Protein AF-A0A383B1E0-F1 (afdb_monomer_lite)

InterPro domains:
  IPR013709 2-isopropylmalate synthase LeuA, allosteric (dimerisation) domain [PF08502] (1-66)
  IPR013709 2-isopropylmalate synthase LeuA, allosteric (dimerisation) domain [SM00917] (1-67)
  IPR036230 2-isopropylmalate synthase LeuA, allosteric (dimerisation) domain superfamily [G3DSA:3.30.160.270] (1-67)
  IPR036230 2-isopropylmalate synthase LeuA, allosteric (dimerisation) domain superfamily [SSF110921] (1-66)

Organism: NCBI:txid408172

Sequence (69 aa):
NALKQDLDLSVKVLDYHQHAISTGSDARAVAYIEIKNEGKSSWGVGMHVNTVIAGLLSVISALNKITSR

pLDDT: mean 93.17, std 6.63, range [58.72, 98.38]

Structure (mmCIF, N/CA/C/O backbone):
data_AF-A0A383B1E0-F1
#
_entry.id   AF-A0A383B1E0-F1
#
loop_
_atom_site.group_PDB
_atom_site.id
_atom_site.type_symbol
_atom_site.label_atom_id
_atom_site.label_alt_id
_atom_site.label_comp_id
_atom_site.label_asym_id
_atom_site.label_entity_id
_atom_site.label_seq_id
_atom_site.pdbx_PDB_ins_code
_atom_site.Cartn_x
_atom_site.Cartn_y
_atom_site.Cartn_z
_atom_site.occupancy
_atom_site.B_iso_or_equiv
_atom_site.auth_seq_id
_atom_site.auth_comp_id
_atom_site.auth_asym_id
_atom_site.auth_atom_id
_atom_site.pdbx_PDB_model_num
ATOM 1 N N . ASN A 1 1 ? -12.269 2.681 -2.764 1.00 73.88 1 ASN A N 1
ATOM 2 C CA . ASN A 1 1 ? -13.660 2.266 -3.056 1.00 73.88 1 ASN A CA 1
ATOM 3 C C . ASN A 1 1 ? -13.822 0.753 -3.002 1.00 73.88 1 ASN A C 1
ATOM 5 O O . ASN A 1 1 ? -14.507 0.323 -2.089 1.00 73.88 1 ASN A O 1
ATOM 9 N N . ALA A 1 2 ? -13.127 -0.038 -3.832 1.00 92.06 2 ALA A N 1
ATOM 10 C CA . ALA A 1 2 ? -13.209 -1.512 -3.805 1.00 92.06 2 ALA A CA 1
ATOM 11 C C . ALA A 1 2 ? -12.971 -2.135 -2.412 1.00 92.06 2 ALA A C 1
ATOM 13 O O . ALA A 1 2 ? -13.789 -2.909 -1.943 1.00 92.06 2 ALA A O 1
ATOM 14 N N . LEU A 1 3 ? -11.939 -1.693 -1.676 1.00 90.62 3 LEU A N 1
ATOM 15 C CA . LEU A 1 3 ? -11.665 -2.186 -0.311 1.00 90.62 3 LEU A CA 1
ATOM 16 C C . LEU A 1 3 ? -12.867 -2.082 0.644 1.00 90.62 3 LEU A C 1
ATOM 18 O O . LEU A 1 3 ? -13.071 -2.960 1.472 1.00 90.62 3 LEU A O 1
ATOM 22 N N . LYS A 1 4 ? -13.678 -1.028 0.519 1.00 90.81 4 LYS A N 1
ATOM 23 C CA . LYS A 1 4 ? -14.876 -0.855 1.344 1.00 90.81 4 LYS A CA 1
ATOM 24 C C . LYS A 1 4 ? -16.050 -1.687 0.822 1.00 90.81 4 LYS A C 1
ATOM 26 O O . LYS A 1 4 ? -16.838 -2.173 1.613 1.00 90.81 4 LYS A O 1
ATOM 31 N N . GLN A 1 5 ? -16.194 -1.802 -0.495 1.00 94.62 5 GLN A N 1
ATOM 32 C CA . GLN A 1 5 ? -17.331 -2.485 -1.120 1.00 94.62 5 GLN A CA 1
ATOM 33 C C . GLN A 1 5 ? -17.213 -4.007 -1.028 1.00 94.62 5 GLN A C 1
ATOM 35 O O . GLN A 1 5 ? -18.198 -4.669 -0.723 1.00 94.62 5 GLN A O 1
ATOM 40 N N . ASP A 1 6 ? -16.010 -4.534 -1.245 1.00 95.75 6 ASP A N 1
ATOM 41 C CA . ASP A 1 6 ? -15.788 -5.971 -1.406 1.00 95.75 6 ASP A CA 1
ATOM 42 C C . ASP A 1 6 ? -15.258 -6.632 -0.127 1.00 95.75 6 ASP A C 1
ATOM 44 O O . ASP A 1 6 ? -15.391 -7.842 0.037 1.00 95.75 6 ASP A O 1
ATOM 48 N N . LEU A 1 7 ? -14.647 -5.854 0.779 1.00 89.81 7 LEU A N 1
ATOM 49 C CA . LEU A 1 7 ? -14.003 -6.361 2.001 1.00 89.81 7 LEU A CA 1
ATOM 50 C C . LEU A 1 7 ? -14.487 -5.672 3.288 1.00 89.81 7 LEU A C 1
ATOM 52 O O . LEU A 1 7 ? -13.956 -5.964 4.353 1.00 89.81 7 LEU A O 1
ATOM 56 N N . ASP A 1 8 ? -15.437 -4.734 3.199 1.00 90.69 8 ASP A N 1
ATOM 57 C CA . ASP A 1 8 ? -15.904 -3.889 4.316 1.00 90.69 8 ASP A CA 1
ATOM 58 C C . ASP A 1 8 ? -14.775 -3.146 5.071 1.00 90.69 8 ASP A C 1
ATOM 60 O O . ASP A 1 8 ? -14.899 -2.729 6.221 1.00 90.69 8 ASP A O 1
ATOM 64 N N . LEU A 1 9 ? -13.635 -2.921 4.407 1.00 90.69 9 LEU A N 1
ATOM 65 C CA . LEU A 1 9 ? -12.497 -2.217 4.989 1.00 90.69 9 LEU A CA 1
ATOM 66 C C . LEU A 1 9 ? -12.622 -0.712 4.742 1.00 90.69 9 LEU A C 1
ATOM 68 O O . LEU A 1 9 ? -12.344 -0.195 3.653 1.00 90.69 9 LEU A O 1
ATOM 72 N N . SER A 1 10 ? -13.000 0.025 5.787 1.00 92.38 10 SER A N 1
ATOM 73 C CA . SER A 1 10 ? -13.017 1.489 5.755 1.00 92.38 10 SER A CA 1
ATOM 74 C C . SER A 1 10 ? -11.608 2.059 5.928 1.00 92.38 10 SER A C 1
ATOM 76 O O . SER A 1 10 ? -11.108 2.220 7.044 1.00 92.38 10 SER A O 1
ATOM 78 N N . VAL A 1 11 ? -10.971 2.396 4.809 1.00 93.38 11 VAL A N 1
ATOM 79 C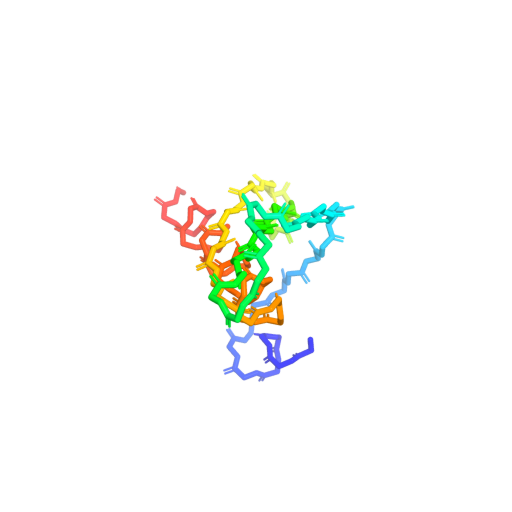 CA . VAL A 1 11 ? -9.597 2.911 4.759 1.00 93.38 11 VAL A CA 1
ATOM 80 C C . VAL A 1 11 ? -9.593 4.325 4.195 1.00 93.38 11 VAL A C 1
ATOM 82 O O . VAL A 1 11 ? -10.165 4.579 3.134 1.00 93.38 11 VAL A O 1
ATOM 85 N N . LYS A 1 12 ? -8.913 5.245 4.881 1.00 95.19 12 LYS A N 1
ATOM 86 C CA . LYS A 1 12 ? -8.654 6.599 4.382 1.00 95.19 12 LYS A CA 1
ATOM 87 C C . LYS A 1 12 ? -7.160 6.782 4.151 1.00 95.19 12 LYS A C 1
ATOM 89 O O . LYS A 1 12 ? -6.378 6.525 5.057 1.00 95.19 12 LYS A O 1
ATOM 94 N N . VAL A 1 13 ? -6.779 7.254 2.970 1.00 95.50 13 VAL A N 1
ATOM 95 C CA . VAL A 1 13 ? -5.403 7.693 2.701 1.00 95.50 13 VAL A CA 1
ATOM 96 C C . VAL A 1 13 ? -5.200 9.053 3.366 1.00 95.50 13 VAL A C 1
ATOM 98 O O . VAL A 1 13 ? -6.013 9.958 3.163 1.00 95.50 13 VAL A O 1
ATOM 101 N N . LEU A 1 14 ? -4.172 9.163 4.205 1.00 97.44 14 LEU A N 1
ATOM 102 C CA . LEU A 1 14 ? -3.798 10.402 4.888 1.00 97.44 14 LEU A CA 1
ATOM 103 C C . LEU A 1 14 ? -2.673 11.123 4.153 1.00 97.44 14 LEU A C 1
ATOM 105 O O . LEU A 1 14 ? -2.768 12.330 3.952 1.00 97.44 14 LEU A O 1
ATOM 109 N N . ASP A 1 15 ? -1.662 10.371 3.723 1.00 97.50 15 ASP A N 1
ATOM 110 C CA . ASP A 1 15 ? -0.515 10.893 2.991 1.00 97.50 15 ASP A CA 1
ATOM 111 C C . ASP A 1 15 ? -0.019 9.866 1.966 1.00 97.50 15 ASP A C 1
ATOM 113 O O . ASP A 1 15 ? -0.212 8.655 2.125 1.00 97.50 15 ASP A O 1
ATOM 117 N N . TYR A 1 16 ? 0.592 10.362 0.895 1.00 96.81 16 TYR A N 1
ATOM 118 C CA . TYR A 1 16 ? 1.112 9.572 -0.207 1.00 96.81 16 TYR A CA 1
ATOM 119 C C . TYR A 1 16 ? 2.348 10.240 -0.805 1.00 96.81 16 TYR A C 1
ATOM 121 O O . TYR A 1 16 ? 2.294 11.362 -1.311 1.00 96.81 16 TYR A O 1
ATOM 129 N N . HIS A 1 17 ? 3.447 9.494 -0.834 1.00 97.50 17 HIS A N 1
ATOM 130 C CA . HIS A 1 17 ? 4.667 9.899 -1.511 1.00 97.50 17 HIS A CA 1
ATOM 131 C C . HIS A 1 17 ? 5.173 8.774 -2.407 1.00 97.50 17 HIS A C 1
ATOM 133 O O . HIS A 1 17 ? 5.208 7.613 -2.007 1.00 97.50 17 HIS A O 1
ATOM 139 N N . GLN A 1 18 ? 5.610 9.111 -3.616 1.00 96.19 18 GLN A N 1
ATOM 140 C CA . GLN A 1 18 ? 6.172 8.141 -4.547 1.00 96.19 18 GLN A CA 1
ATOM 141 C C . GLN A 1 18 ? 7.290 8.776 -5.359 1.00 96.19 18 GLN A C 1
ATOM 143 O O . GLN A 1 18 ? 7.162 9.912 -5.813 1.00 96.19 18 GLN A O 1
ATOM 148 N N . HIS A 1 19 ? 8.346 8.007 -5.607 1.00 94.56 19 HIS A N 1
ATOM 149 C CA . HIS A 1 19 ? 9.395 8.393 -6.540 1.00 94.56 19 HIS A CA 1
ATOM 150 C C . HIS A 1 19 ? 10.007 7.181 -7.249 1.00 94.56 19 HIS A C 1
ATOM 152 O O . HIS A 1 19 ? 9.918 6.041 -6.786 1.00 94.56 19 HIS A O 1
ATOM 158 N N . ALA A 1 20 ? 10.625 7.442 -8.401 1.00 93.31 20 ALA A N 1
ATOM 159 C CA . ALA A 1 20 ? 11.473 6.470 -9.076 1.00 93.31 20 ALA A CA 1
ATOM 160 C C . ALA A 1 20 ? 12.801 6.333 -8.318 1.00 93.31 20 ALA A C 1
ATOM 162 O O . ALA A 1 20 ? 13.384 7.333 -7.906 1.00 93.31 20 ALA A O 1
ATOM 163 N N . ILE A 1 21 ? 13.272 5.102 -8.145 1.00 91.00 21 ILE A N 1
ATOM 164 C CA . ILE A 1 21 ? 14.539 4.779 -7.466 1.00 91.00 21 ILE A CA 1
ATOM 165 C C . ILE A 1 21 ? 15.632 4.335 -8.443 1.00 91.00 21 ILE A C 1
ATOM 167 O O . ILE A 1 21 ? 16.784 4.171 -8.053 1.00 91.00 21 ILE A O 1
ATOM 171 N N . SER A 1 22 ? 15.280 4.134 -9.712 1.00 88.69 22 SER A N 1
ATOM 172 C CA . SER A 1 22 ? 16.221 3.871 -10.799 1.00 88.69 22 SER A CA 1
ATOM 17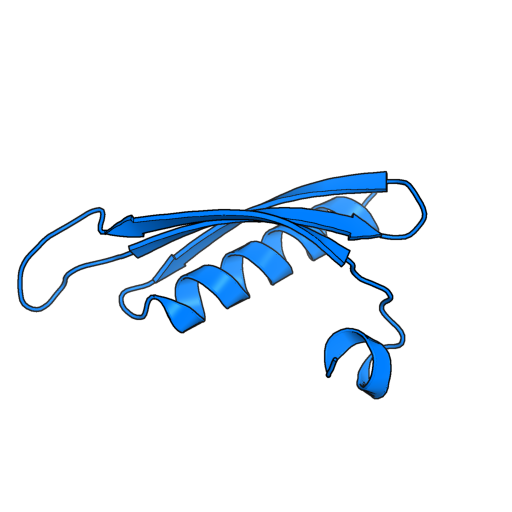3 C C . SER A 1 22 ? 15.701 4.448 -12.117 1.00 88.69 22 SER A C 1
ATOM 175 O O . SER A 1 22 ? 14.533 4.825 -12.231 1.00 88.69 22 SER A O 1
ATOM 177 N N . THR A 1 23 ? 16.585 4.534 -13.108 1.00 82.56 23 THR A N 1
ATOM 178 C CA . THR A 1 23 ? 16.298 5.022 -14.463 1.00 82.56 23 THR A CA 1
ATOM 179 C C . THR A 1 23 ? 16.546 3.917 -15.496 1.00 82.56 23 THR A C 1
ATOM 181 O O . THR A 1 23 ? 17.166 2.900 -15.190 1.00 82.56 23 THR A O 1
ATOM 184 N N . GLY A 1 24 ? 16.059 4.109 -16.726 1.00 82.44 24 GLY A N 1
ATOM 185 C CA . GLY A 1 24 ? 16.195 3.135 -17.816 1.00 82.44 24 GLY A CA 1
ATOM 186 C C . GLY A 1 24 ? 14.996 2.191 -17.952 1.00 82.44 24 GLY A C 1
ATOM 187 O O . GLY A 1 24 ? 13.958 2.394 -17.327 1.00 82.44 24 GLY A O 1
ATOM 188 N N . SER A 1 25 ? 15.128 1.169 -18.800 1.00 79.25 25 SER A N 1
ATOM 189 C CA . SER A 1 25 ? 14.059 0.204 -19.118 1.00 79.25 25 SER A CA 1
ATOM 190 C C . SER A 1 25 ? 13.564 -0.594 -17.910 1.00 79.25 25 SER A C 1
ATOM 192 O O . SER A 1 25 ? 12.409 -1.007 -17.889 1.00 79.25 25 SER A O 1
ATOM 194 N N . ASP A 1 26 ? 14.411 -0.751 -16.891 1.00 79.50 26 ASP A N 1
ATOM 195 C CA . ASP A 1 26 ? 14.123 -1.482 -15.651 1.00 79.50 26 ASP A CA 1
ATOM 196 C C . ASP A 1 26 ? 13.916 -0.540 -14.455 1.00 79.50 26 ASP A C 1
ATOM 198 O O . ASP A 1 26 ? 14.158 -0.903 -13.296 1.00 79.50 26 ASP A O 1
ATOM 202 N N . ALA A 1 27 ? 13.502 0.702 -14.733 1.00 87.44 27 ALA A N 1
ATOM 203 C CA . ALA A 1 27 ? 13.205 1.690 -13.710 1.00 87.44 27 ALA A CA 1
ATOM 204 C C . ALA A 1 27 ? 12.187 1.140 -12.698 1.00 87.44 27 ALA A C 1
ATOM 206 O O . ALA A 1 27 ? 11.125 0.627 -13.054 1.00 87.44 27 ALA A O 1
ATOM 207 N N . ARG A 1 28 ? 12.515 1.255 -11.411 1.00 91.75 28 ARG A N 1
ATOM 208 C CA . ARG A 1 28 ? 11.639 0.885 -10.297 1.00 91.75 28 ARG A CA 1
ATOM 209 C C . ARG A 1 28 ? 11.112 2.129 -9.614 1.00 91.75 28 ARG A C 1
ATOM 211 O O . ARG A 1 28 ? 11.793 3.150 -9.544 1.00 91.75 28 ARG A O 1
ATOM 218 N N . ALA A 1 29 ? 9.916 2.015 -9.060 1.00 95.19 29 ALA A N 1
ATOM 219 C CA . ALA A 1 29 ? 9.312 3.013 -8.202 1.00 95.19 29 ALA A CA 1
ATOM 220 C C . ALA A 1 29 ? 9.129 2.462 -6.792 1.00 95.19 29 ALA A C 1
ATOM 222 O O . ALA A 1 29 ? 8.878 1.269 -6.603 1.00 95.19 29 ALA A O 1
ATOM 223 N N . VAL A 1 30 ? 9.220 3.358 -5.817 1.00 97.75 30 VAL A N 1
ATOM 224 C CA . VAL A 1 30 ? 8.846 3.110 -4.429 1.00 97.75 30 VAL A CA 1
ATOM 225 C C . VAL A 1 30 ? 7.722 4.065 -4.046 1.00 97.75 30 VAL A C 1
ATOM 227 O O . VAL A 1 30 ? 7.768 5.249 -4.381 1.00 97.75 30 VAL A O 1
ATOM 230 N N . ALA A 1 31 ? 6.712 3.544 -3.359 1.00 98.38 31 ALA A N 1
ATOM 231 C CA . ALA A 1 31 ? 5.597 4.303 -2.819 1.00 98.38 31 ALA A CA 1
ATOM 232 C C . ALA A 1 31 ? 5.515 4.116 -1.301 1.00 98.38 31 ALA A C 1
ATOM 234 O O . ALA A 1 31 ? 5.641 3.002 -0.787 1.00 98.38 31 ALA A O 1
ATOM 235 N N . TYR A 1 32 ? 5.244 5.213 -0.607 1.00 98.19 32 TYR A N 1
ATOM 236 C CA . TYR A 1 32 ? 4.999 5.307 0.824 1.00 98.19 32 TYR A CA 1
ATOM 237 C C . TYR A 1 32 ? 3.587 5.843 1.004 1.00 98.19 32 TYR A C 1
ATOM 239 O O . TYR A 1 32 ? 3.234 6.861 0.407 1.00 98.19 32 TYR A O 1
ATOM 247 N N . ILE A 1 33 ? 2.772 5.161 1.800 1.00 98.00 33 ILE A N 1
ATOM 248 C CA . ILE A 1 33 ? 1.408 5.606 2.069 1.00 98.00 33 ILE A CA 1
ATOM 249 C C . ILE A 1 33 ? 1.115 5.535 3.557 1.00 98.00 33 ILE A C 1
ATOM 251 O O . ILE A 1 33 ? 1.434 4.537 4.209 1.00 98.00 33 ILE A O 1
ATOM 255 N N . GLU A 1 34 ? 0.486 6.578 4.079 1.00 98.25 34 GLU A N 1
ATOM 256 C CA . GLU A 1 34 ? -0.149 6.538 5.385 1.00 98.25 34 GLU A CA 1
ATOM 257 C C . GLU A 1 34 ? -1.641 6.292 5.203 1.00 98.25 34 GLU A C 1
ATOM 259 O O . GLU A 1 34 ? -2.328 7.015 4.475 1.00 98.25 34 GLU A O 1
ATOM 264 N N . ILE A 1 35 ? -2.158 5.280 5.894 1.00 97.12 35 ILE A N 1
ATOM 265 C CA . ILE A 1 35 ? -3.591 5.017 5.953 1.00 97.12 35 ILE A CA 1
ATOM 266 C C . ILE A 1 35 ? -4.117 5.191 7.369 1.00 97.12 35 ILE A C 1
ATOM 268 O O . ILE A 1 35 ? -3.407 4.965 8.347 1.00 97.12 35 ILE A O 1
ATOM 272 N N . LYS A 1 36 ? -5.405 5.513 7.460 1.00 96.19 36 LYS A N 1
ATOM 273 C CA . LYS A 1 36 ? -6.205 5.455 8.677 1.00 96.19 36 LYS A CA 1
ATOM 274 C C . LYS A 1 36 ? -7.290 4.396 8.537 1.00 96.19 36 LYS A C 1
ATOM 276 O O . LYS A 1 36 ? -8.049 4.421 7.566 1.00 96.19 36 LYS A O 1
ATOM 281 N N . ASN A 1 37 ? -7.391 3.524 9.530 1.00 93.88 37 ASN A N 1
ATOM 282 C CA . ASN A 1 37 ? -8.458 2.540 9.679 1.00 93.88 37 ASN A CA 1
ATOM 283 C C . ASN A 1 37 ? -8.818 2.454 11.171 1.00 93.88 37 ASN A C 1
ATOM 285 O O . ASN A 1 37 ? -7.929 2.451 12.017 1.00 93.88 37 ASN A O 1
ATOM 289 N N . GLU A 1 38 ? -10.114 2.511 11.491 1.00 91.94 38 GLU A N 1
ATOM 290 C CA . GLU A 1 38 ? -10.631 2.407 12.872 1.00 91.94 38 GLU A CA 1
ATOM 291 C C . GLU A 1 38 ? -9.934 3.323 13.902 1.00 91.94 38 GLU A C 1
ATOM 293 O O . GLU A 1 38 ? -9.670 2.957 15.042 1.00 91.94 38 GLU A O 1
ATOM 298 N N . GLY A 1 39 ? -9.592 4.550 13.496 1.00 92.12 39 GLY A N 1
ATOM 299 C CA . GLY A 1 39 ? -8.937 5.524 14.377 1.00 92.12 39 GLY A CA 1
ATOM 300 C C . GLY A 1 39 ? -7.420 5.357 14.524 1.00 92.12 39 GLY A C 1
ATOM 301 O O . GLY A 1 39 ? -6.768 6.320 14.921 1.00 92.12 39 GLY A O 1
ATOM 302 N N . LYS A 1 40 ? -6.848 4.218 14.126 1.00 94.62 40 LYS A N 1
ATOM 303 C CA . LYS A 1 40 ? -5.398 3.976 14.079 1.00 94.62 40 LYS A CA 1
ATOM 304 C C . LYS A 1 40 ? -4.821 4.453 12.739 1.00 94.62 40 LYS A C 1
ATOM 306 O O . LYS A 1 40 ? -5.524 4.435 11.725 1.00 94.62 40 LYS A O 1
ATOM 311 N N . SER A 1 41 ? -3.550 4.863 12.717 1.00 96.62 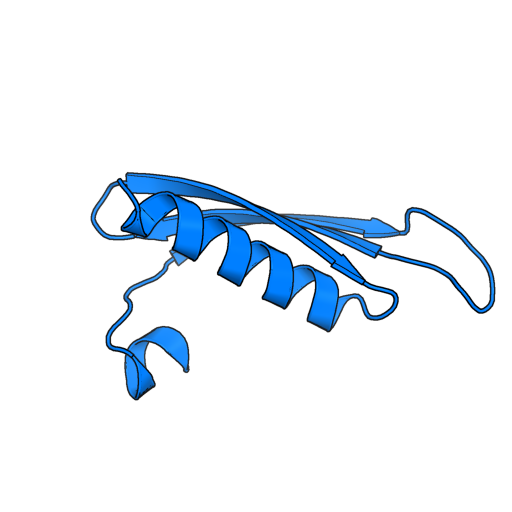41 SER A N 1
ATOM 312 C CA . SER A 1 41 ? -2.805 5.095 11.471 1.00 96.62 41 SER A CA 1
ATOM 313 C C . SER A 1 41 ? -1.611 4.157 11.334 1.00 96.62 41 SER A C 1
ATOM 315 O O . SER A 1 41 ? -1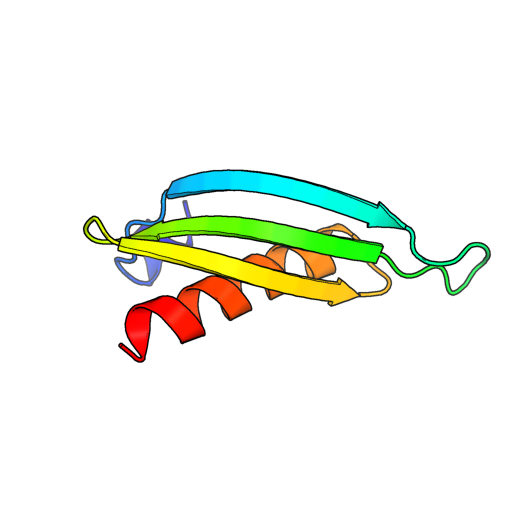.094 3.616 12.315 1.00 96.62 41 SER A O 1
ATOM 317 N N . SER A 1 42 ? -1.219 3.902 10.089 1.00 97.75 42 SER A N 1
ATOM 318 C CA . SER A 1 42 ? -0.124 3.003 9.750 1.00 97.75 42 SER A CA 1
ATOM 319 C C . SER A 1 42 ? 0.499 3.404 8.423 1.00 97.75 42 SER A C 1
ATOM 321 O O . SER A 1 42 ? -0.206 3.727 7.466 1.00 97.75 42 SER A O 1
ATOM 323 N N . TRP A 1 43 ? 1.826 3.325 8.371 1.00 98.19 43 TRP A N 1
ATOM 324 C CA . TRP A 1 43 ? 2.600 3.511 7.152 1.00 98.19 43 TRP A CA 1
ATOM 325 C C . TRP A 1 43 ? 2.886 2.176 6.474 1.00 98.19 43 TRP A C 1
ATOM 327 O O . TRP A 1 43 ? 3.327 1.220 7.126 1.00 98.19 43 TRP A O 1
ATOM 337 N N . GLY A 1 44 ? 2.712 2.140 5.159 1.00 98.06 44 GLY A N 1
ATOM 338 C CA . GLY A 1 44 ? 3.108 1.030 4.301 1.00 98.06 44 GLY A CA 1
ATOM 339 C C . GLY A 1 44 ? 4.056 1.473 3.200 1.00 98.06 44 GLY A C 1
ATOM 340 O O . GLY A 1 44 ? 4.065 2.635 2.791 1.00 98.06 44 GLY A O 1
ATOM 341 N N . VAL A 1 45 ? 4.864 0.524 2.734 1.00 98.00 45 VAL A N 1
ATOM 342 C CA . VAL A 1 45 ? 5.856 0.733 1.676 1.00 98.00 45 VAL A CA 1
ATOM 343 C C . VAL A 1 45 ? 5.673 -0.340 0.615 1.00 98.00 45 VAL A C 1
ATOM 345 O O . VAL A 1 45 ? 5.502 -1.513 0.944 1.00 98.00 45 VAL A O 1
ATOM 348 N N . GLY A 1 46 ? 5.700 0.063 -0.650 1.00 97.94 46 GLY A N 1
ATOM 349 C CA . GLY A 1 46 ? 5.589 -0.831 -1.795 1.00 97.94 46 GLY A CA 1
ATOM 350 C C . GLY A 1 46 ? 6.583 -0.448 -2.879 1.00 97.94 46 GLY A C 1
ATOM 351 O O . GLY A 1 46 ? 6.831 0.733 -3.107 1.00 97.94 46 GLY A O 1
ATOM 352 N N . MET A 1 47 ? 7.172 -1.443 -3.540 1.00 97.31 47 MET A N 1
ATOM 353 C CA . MET A 1 47 ? 8.183 -1.229 -4.573 1.00 97.31 47 MET A CA 1
ATOM 354 C C . MET A 1 47 ? 7.888 -2.112 -5.778 1.00 97.31 47 MET A C 1
ATOM 356 O O . MET A 1 47 ? 7.702 -3.319 -5.638 1.00 97.31 47 MET A O 1
ATOM 360 N N . HIS A 1 48 ? 7.836 -1.509 -6.963 1.00 96.44 48 HIS A N 1
ATOM 361 C CA . HIS A 1 48 ? 7.554 -2.222 -8.204 1.00 96.44 48 HIS A CA 1
ATOM 362 C C . HIS A 1 48 ? 8.040 -1.424 -9.423 1.00 96.44 48 HIS A C 1
ATOM 364 O O . HIS A 1 48 ? 8.142 -0.202 -9.366 1.00 96.44 48 HIS A O 1
ATOM 370 N N . VAL A 1 49 ? 8.307 -2.098 -10.5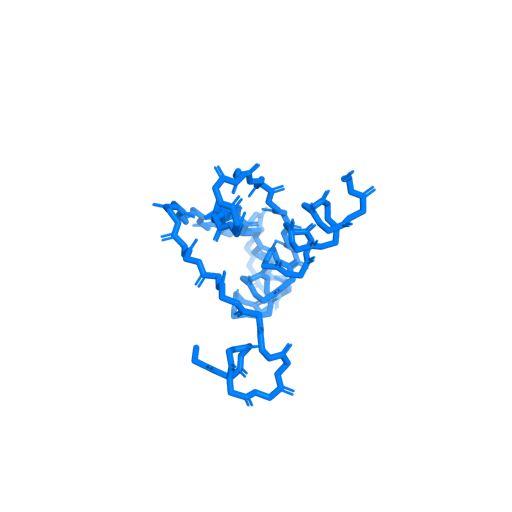49 1.00 94.69 49 VAL A N 1
ATOM 371 C CA . VAL A 1 49 ? 8.629 -1.442 -11.844 1.00 94.69 49 VAL A CA 1
ATOM 372 C C . VAL A 1 49 ? 7.464 -0.619 -12.403 1.00 94.69 49 VAL A C 1
ATOM 374 O O . VAL A 1 49 ? 7.639 0.324 -13.160 1.00 94.69 49 VAL A O 1
ATOM 377 N N . ASN A 1 50 ? 6.250 -0.962 -11.984 1.00 92.81 50 ASN A N 1
ATOM 378 C CA . ASN A 1 50 ? 5.030 -0.235 -12.300 1.00 92.81 50 ASN A CA 1
ATOM 379 C C . ASN A 1 50 ? 4.632 0.590 -11.075 1.00 92.81 50 ASN A C 1
ATOM 381 O O . ASN A 1 50 ? 4.357 0.026 -10.016 1.00 92.81 50 ASN A O 1
ATOM 385 N N . THR A 1 51 ? 4.579 1.907 -11.235 1.00 93.31 51 THR A N 1
ATOM 386 C CA . THR A 1 51 ? 4.230 2.871 -10.183 1.00 93.31 51 THR A CA 1
ATOM 387 C C . THR A 1 51 ? 2.881 2.574 -9.530 1.00 93.31 51 THR A C 1
ATOM 389 O O . THR A 1 51 ? 2.773 2.572 -8.309 1.00 93.31 51 THR A O 1
ATOM 392 N N . VAL A 1 52 ? 1.861 2.218 -10.315 1.00 95.56 52 VAL A N 1
ATOM 393 C CA . VAL A 1 52 ? 0.530 1.872 -9.791 1.00 95.56 52 VAL A CA 1
ATOM 394 C C . VAL A 1 52 ? 0.613 0.658 -8.870 1.00 95.56 52 VAL A C 1
ATOM 396 O O . VAL A 1 52 ? 0.040 0.660 -7.782 1.00 95.56 52 VAL A O 1
ATOM 399 N N . ILE A 1 53 ? 1.374 -0.364 -9.267 1.00 96.94 53 ILE A N 1
ATOM 400 C CA . ILE A 1 53 ? 1.557 -1.568 -8.448 1.00 96.94 53 ILE A CA 1
ATOM 401 C C . ILE A 1 53 ? 2.359 -1.246 -7.181 1.00 96.94 53 ILE A C 1
ATOM 403 O O . ILE A 1 53 ? 2.013 -1.746 -6.114 1.00 96.94 53 ILE A O 1
ATOM 407 N N . ALA A 1 54 ? 3.369 -0.372 -7.251 1.00 97.75 54 ALA A N 1
ATOM 408 C CA . ALA A 1 54 ? 4.096 0.085 -6.064 1.00 97.75 54 ALA A CA 1
ATOM 409 C C . ALA A 1 54 ? 3.148 0.752 -5.047 1.00 97.75 54 ALA A C 1
ATOM 411 O O . ALA A 1 54 ? 3.199 0.428 -3.860 1.00 97.75 54 ALA A O 1
ATOM 412 N N . GLY A 1 55 ? 2.229 1.605 -5.515 1.00 97.19 55 GLY A N 1
ATOM 413 C CA . GLY A 1 55 ? 1.183 2.206 -4.683 1.00 97.19 55 GLY A CA 1
ATOM 414 C C . GLY A 1 55 ? 0.196 1.190 -4.093 1.00 97.19 55 GLY A C 1
ATOM 415 O O . GLY A 1 55 ? -0.157 1.276 -2.921 1.00 97.19 55 GLY A O 1
ATOM 416 N N . LEU A 1 56 ? -0.229 0.180 -4.857 1.00 96.94 56 LEU A N 1
ATOM 417 C CA . LEU A 1 56 ? -1.106 -0.876 -4.328 1.00 96.94 56 LEU A CA 1
ATOM 418 C C . LEU A 1 56 ? -0.403 -1.718 -3.254 1.00 96.94 56 LEU A C 1
ATOM 420 O O . LEU A 1 56 ? -0.989 -2.012 -2.211 1.00 96.94 56 LEU A O 1
ATOM 424 N N . LEU A 1 57 ? 0.867 -2.065 -3.475 1.00 97.88 57 LEU A N 1
ATOM 425 C CA . LEU A 1 57 ? 1.674 -2.797 -2.501 1.00 97.88 57 LEU A CA 1
ATOM 426 C C . LEU A 1 57 ? 1.873 -1.998 -1.207 1.00 97.88 57 LEU A C 1
ATOM 428 O O . LEU A 1 57 ? 1.843 -2.591 -0.128 1.00 97.88 57 LEU A O 1
ATOM 432 N N . SER A 1 58 ? 2.027 -0.671 -1.285 1.00 98.06 58 SER A N 1
ATOM 433 C CA . SER A 1 58 ? 2.152 0.164 -0.087 1.00 98.06 58 SER A CA 1
ATOM 434 C C . SER A 1 58 ? 0.859 0.170 0.735 1.00 98.06 58 SER A C 1
ATOM 436 O O . SER A 1 58 ? 0.922 0.022 1.955 1.00 98.06 58 SER A O 1
ATOM 438 N N . VA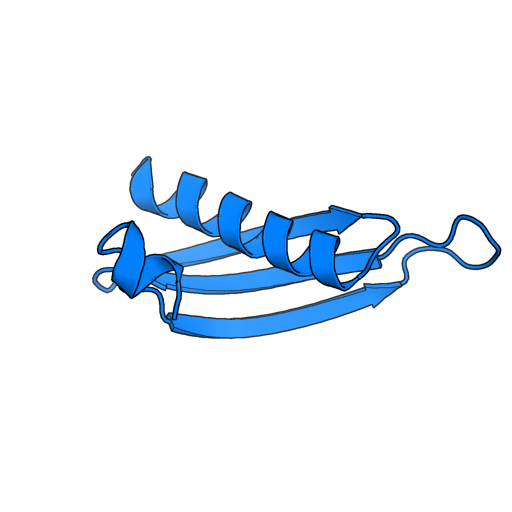L A 1 59 ? -0.316 0.215 0.092 1.00 96.69 59 VAL A N 1
ATOM 439 C CA . VAL A 1 59 ? -1.622 0.082 0.769 1.00 96.69 59 VAL A CA 1
ATOM 440 C C . VAL A 1 59 ? -1.746 -1.270 1.471 1.00 96.69 59 VAL A C 1
ATOM 442 O O . VAL A 1 59 ? -2.084 -1.315 2.653 1.00 96.69 59 VAL A O 1
ATOM 445 N N . ILE A 1 60 ? -1.434 -2.369 0.776 1.00 96.12 60 ILE A N 1
ATOM 446 C CA . ILE A 1 60 ? -1.496 -3.729 1.341 1.00 96.12 60 ILE A CA 1
ATOM 447 C C . ILE A 1 60 ? -0.540 -3.862 2.535 1.00 96.12 60 ILE A C 1
ATOM 449 O O . ILE A 1 60 ? -0.919 -4.384 3.581 1.00 96.12 60 ILE A O 1
ATOM 453 N N . SER A 1 61 ? 0.684 -3.340 2.412 1.00 97.81 61 SER A N 1
ATOM 454 C CA . SER A 1 61 ? 1.669 -3.314 3.499 1.00 97.81 61 SER A CA 1
ATOM 455 C C . SER A 1 61 ? 1.140 -2.577 4.737 1.00 97.81 61 SER A C 1
ATOM 457 O O . SER A 1 61 ? 1.258 -3.079 5.859 1.00 97.81 61 SER A O 1
ATOM 459 N N . ALA A 1 62 ? 0.514 -1.410 4.543 1.00 97.19 62 ALA A N 1
ATOM 460 C CA . ALA A 1 62 ? -0.055 -0.619 5.630 1.00 97.19 62 ALA A CA 1
ATOM 461 C C . ALA A 1 62 ? -1.234 -1.336 6.313 1.00 97.19 62 ALA A C 1
ATOM 463 O O . ALA A 1 62 ? -1.317 -1.318 7.546 1.00 97.19 62 ALA A O 1
ATOM 464 N N . LEU A 1 63 ? -2.097 -1.993 5.524 1.00 95.62 63 LEU A N 1
ATOM 465 C CA . LEU A 1 63 ? -3.245 -2.774 5.998 1.00 95.62 63 LEU A CA 1
ATOM 466 C C . LEU A 1 63 ? -2.821 -3.991 6.820 1.00 95.62 63 LEU A C 1
ATOM 468 O O . LEU A 1 63 ? -3.278 -4.169 7.945 1.00 95.62 63 LEU A O 1
ATOM 472 N N . ASN A 1 64 ? -1.871 -4.780 6.320 1.00 95.06 64 ASN A N 1
ATOM 473 C CA . ASN A 1 64 ? -1.359 -5.931 7.062 1.00 95.06 64 ASN A CA 1
ATOM 474 C C . ASN A 1 64 ? -0.790 -5.507 8.425 1.00 95.06 64 ASN A C 1
ATOM 476 O O . ASN A 1 64 ? -0.984 -6.189 9.429 1.00 95.06 64 ASN A O 1
ATOM 480 N N . LYS A 1 65 ? -0.126 -4.346 8.481 1.00 95.00 65 LYS A N 1
ATOM 481 C CA . LYS A 1 65 ? 0.449 -3.815 9.721 1.00 95.00 65 LYS A CA 1
ATOM 482 C C . LYS A 1 65 ? -0.605 -3.307 10.711 1.00 95.00 65 LYS A C 1
ATOM 484 O O . LYS A 1 65 ? -0.416 -3.486 11.911 1.00 95.00 65 LYS A O 1
ATOM 489 N N . ILE A 1 66 ? -1.667 -2.648 10.240 1.00 93.62 66 ILE A N 1
ATOM 490 C CA . ILE A 1 66 ? -2.687 -2.052 11.121 1.00 93.62 66 ILE A CA 1
ATOM 491 C C . ILE A 1 66 ? -3.684 -3.088 11.650 1.00 93.62 66 ILE A C 1
ATOM 493 O O . ILE A 1 66 ? -4.130 -2.951 12.782 1.00 93.62 66 ILE A O 1
ATOM 497 N N . THR A 1 67 ? -3.985 -4.131 10.869 1.00 86.69 67 THR A N 1
ATOM 498 C CA . THR A 1 67 ? -4.927 -5.195 11.254 1.00 86.69 67 THR A CA 1
ATOM 499 C C . THR A 1 67 ? -4.268 -6.294 12.092 1.00 86.69 67 THR A C 1
ATOM 501 O O . THR A 1 67 ? -4.930 -6.919 12.909 1.00 86.69 67 THR A O 1
ATOM 504 N N . SER A 1 68 ? -2.954 -6.512 11.958 1.00 82.12 68 SER A N 1
ATOM 505 C CA . SER A 1 68 ? -2.210 -7.469 12.796 1.00 82.12 68 SER A CA 1
ATOM 506 C C . SER A 1 68 ? -1.923 -6.960 14.227 1.00 82.12 68 SER A C 1
ATOM 508 O O . SER A 1 68 ? -1.157 -7.603 14.948 1.00 82.12 68 SER A O 1
ATOM 510 N N . ARG A 1 69 ? -2.473 -5.805 14.630 1.00 58.72 69 ARG A N 1
ATOM 511 C CA . ARG A 1 69 ? -2.274 -5.161 15.941 1.00 58.72 69 ARG A CA 1
ATOM 512 C C . ARG A 1 69 ? -3.589 -4.900 16.667 1.00 58.72 69 ARG A C 1
ATOM 514 O O . ARG A 1 69 ? -3.692 -5.356 17.819 1.00 58.72 69 ARG A O 1
#

Secondary structure (DSSP, 8-state):
-HHHHHH----EEEEEEEEES--STT--EEEEEEEEETTEEEEEEEEESSHHHHHHHHHHHHHHHHHT-

Foldseek 3Di:
DCCCVVVVWDKDWPDKDKDWPDDDPQIKMKIWTWIDGPNDIFIFIAMDSDRVRRVVRRVVRRVVVVVVD

Radius of gyration: 12.8 Å; chains: 1; bounding box: 34×18×35 Å